Protein AF-A0A1W9XHJ1-F1 (afdb_monomer)

Structure (mmCIF, N/CA/C/O backbone):
data_AF-A0A1W9XHJ1-F1
#
_entry.id   AF-A0A1W9XHJ1-F1
#
loop_
_atom_site.group_PDB
_atom_site.id
_atom_site.type_symbol
_atom_site.label_atom_id
_atom_site.label_alt_id
_atom_site.label_comp_id
_atom_site.label_asym_id
_atom_site.label_entity_id
_atom_site.label_seq_id
_atom_site.pdbx_PDB_ins_code
_atom_site.Cartn_x
_atom_site.Cartn_y
_atom_site.Cartn_z
_atom_site.occupancy
_atom_site.B_iso_or_equiv
_atom_site.auth_seq_id
_atom_site.auth_comp_id
_atom_site.auth_asym_id
_atom_site.auth_atom_id
_atom_site.pdbx_PDB_model_num
ATOM 1 N N . MET A 1 1 ? 6.351 -4.579 16.735 1.00 45.78 1 MET A N 1
ATOM 2 C CA . MET A 1 1 ? 4.887 -4.657 16.515 1.00 45.78 1 MET A CA 1
ATOM 3 C C . MET A 1 1 ? 4.146 -5.475 17.582 1.00 45.78 1 MET A C 1
ATOM 5 O O . MET A 1 1 ? 2.971 -5.207 17.776 1.00 45.78 1 MET A O 1
ATOM 9 N N . ASP A 1 2 ? 4.798 -6.371 18.338 1.00 45.41 2 ASP A N 1
ATOM 10 C CA . ASP A 1 2 ? 4.136 -7.186 19.384 1.00 45.41 2 ASP A CA 1
ATOM 11 C C . ASP A 1 2 ? 3.870 -6.476 20.729 1.00 45.41 2 ASP A C 1
ATOM 13 O O . ASP A 1 2 ? 3.187 -7.015 21.599 1.00 45.41 2 ASP A O 1
ATOM 17 N N . GLU A 1 3 ? 4.388 -5.263 20.932 1.00 43.47 3 GLU A N 1
ATOM 18 C CA . GLU A 1 3 ? 4.360 -4.605 22.248 1.00 43.47 3 GLU A CA 1
ATOM 19 C C . GLU A 1 3 ? 3.155 -3.668 22.456 1.00 43.47 3 GLU A C 1
ATOM 21 O O . GLU A 1 3 ? 2.777 -3.382 23.588 1.00 43.47 3 GLU A O 1
ATOM 26 N N . TYR A 1 4 ? 2.469 -3.262 21.381 1.00 48.81 4 TYR A N 1
ATOM 27 C CA . TYR A 1 4 ? 1.393 -2.259 21.445 1.00 48.81 4 TYR A CA 1
ATOM 28 C C . TYR A 1 4 ? 0.020 -2.820 21.872 1.00 48.81 4 TYR A C 1
ATOM 30 O O . TYR A 1 4 ? -0.875 -2.068 22.241 1.00 48.81 4 TYR A O 1
ATOM 38 N N . SER A 1 5 ? -0.168 -4.147 21.855 1.00 47.47 5 SER A N 1
ATOM 39 C CA . SER A 1 5 ? -1.483 -4.789 22.075 1.00 47.47 5 SER A CA 1
ATOM 40 C C . SER A 1 5 ? -1.702 -5.383 23.473 1.00 47.47 5 SER A C 1
ATOM 42 O O . SER A 1 5 ? -2.765 -5.946 23.734 1.00 47.47 5 SER A O 1
ATOM 44 N N . LYS A 1 6 ? -0.734 -5.284 24.394 1.00 49.22 6 LYS A N 1
ATOM 45 C CA . LYS A 1 6 ? -0.764 -6.095 25.625 1.00 49.22 6 LYS A CA 1
ATOM 46 C C . LYS A 1 6 ? -1.745 -5.647 26.719 1.00 49.22 6 LYS A C 1
ATOM 48 O O . LYS A 1 6 ? -2.058 -6.481 27.558 1.00 49.22 6 LYS A O 1
ATOM 53 N N . ASN A 1 7 ? -2.282 -4.418 26.719 1.00 48.69 7 ASN A N 1
ATOM 54 C CA . ASN A 1 7 ? -2.918 -3.869 27.937 1.00 48.69 7 ASN A CA 1
ATOM 55 C C . ASN A 1 7 ? -4.345 -3.284 27.835 1.00 48.69 7 ASN A C 1
ATOM 57 O O . ASN A 1 7 ? -4.780 -2.643 28.788 1.00 48.69 7 ASN A O 1
ATOM 61 N N . LYS A 1 8 ? -5.121 -3.502 26.759 1.00 55.06 8 LYS A N 1
ATOM 62 C CA . LYS A 1 8 ? -6.528 -3.014 26.711 1.00 55.06 8 LYS A CA 1
ATOM 63 C C . LYS A 1 8 ? -7.591 -3.990 26.209 1.00 55.06 8 LYS A C 1
ATOM 65 O O . LYS A 1 8 ? -8.776 -3.680 26.282 1.00 55.06 8 LYS A O 1
ATOM 70 N N . SER A 1 9 ? -7.202 -5.174 25.752 1.00 56.22 9 SER A N 1
ATOM 71 C CA . SER A 1 9 ? -8.120 -6.088 25.068 1.00 56.22 9 SER A CA 1
ATOM 72 C C . SER A 1 9 ? -8.037 -7.473 25.685 1.00 56.22 9 SER A C 1
ATOM 74 O O . SER A 1 9 ? -6.942 -7.936 26.013 1.00 56.22 9 SER A O 1
ATOM 76 N N . SER A 1 10 ? -9.174 -8.162 25.812 1.00 69.69 10 SER A N 1
ATOM 77 C CA . SER A 1 10 ? -9.181 -9.537 26.313 1.00 69.69 10 SER A CA 1
ATOM 78 C C . SER A 1 10 ? -8.264 -10.427 25.450 1.00 69.69 10 SER A C 1
ATOM 80 O O . SER A 1 10 ? -8.163 -10.219 24.234 1.00 69.69 10 SER A O 1
ATOM 82 N N . PRO A 1 11 ? -7.602 -11.448 26.025 1.00 71.06 11 PRO A N 1
ATOM 83 C CA . PRO A 1 11 ? -6.734 -12.356 25.269 1.00 71.06 11 PRO A CA 1
ATOM 84 C C . PRO A 1 11 ? -7.424 -13.017 24.063 1.00 71.06 11 PRO A C 1
ATOM 86 O O . PRO A 1 11 ? -6.772 -13.373 23.084 1.00 71.06 11 PRO A O 1
ATOM 89 N N . ALA A 1 12 ? -8.752 -13.173 24.110 1.00 64.25 12 ALA A N 1
ATOM 90 C CA . ALA A 1 12 ? -9.552 -13.656 22.988 1.00 64.25 12 ALA A CA 1
ATOM 91 C C . ALA A 1 12 ? -9.563 -12.666 21.810 1.00 64.25 12 ALA A C 1
ATOM 93 O O . ALA A 1 12 ? -9.349 -13.083 20.674 1.00 64.25 12 ALA A O 1
ATOM 94 N N . ILE A 1 13 ? -9.720 -11.366 22.080 1.00 68.62 13 ILE A N 1
ATOM 95 C CA . ILE A 1 13 ? -9.676 -10.307 21.060 1.00 68.62 13 ILE A CA 1
ATOM 96 C C . ILE A 1 13 ? -8.274 -10.216 20.446 1.00 68.62 13 ILE A C 1
ATOM 98 O O . ILE A 1 13 ? -8.146 -10.157 19.228 1.00 68.62 13 ILE A O 1
ATOM 102 N N . GLN A 1 14 ? -7.213 -10.295 21.256 1.00 72.50 14 GLN A N 1
ATOM 103 C CA . GLN A 1 14 ? -5.833 -10.275 20.747 1.00 72.50 14 GLN A CA 1
ATOM 104 C C . GLN A 1 14 ? -5.527 -11.476 19.840 1.00 72.50 14 GLN A C 1
ATOM 106 O O . GLN A 1 14 ? -4.914 -11.316 18.780 1.00 72.50 14 GLN A O 1
ATOM 111 N N . ARG A 1 15 ? -5.988 -12.678 20.222 1.00 72.31 15 ARG A N 1
ATOM 112 C CA . ARG A 1 15 ? -5.873 -13.889 19.393 1.00 72.31 15 ARG A CA 1
ATOM 113 C C . ARG A 1 15 ? -6.674 -13.764 18.103 1.00 72.31 15 ARG A C 1
ATOM 115 O O . ARG A 1 15 ? -6.155 -14.113 17.045 1.00 72.31 15 ARG A O 1
ATOM 122 N N . TYR A 1 16 ? -7.896 -13.241 18.181 1.00 71.56 16 TYR A N 1
ATOM 123 C CA . TYR A 1 16 ? -8.740 -13.010 17.014 1.00 71.56 16 TYR A CA 1
ATOM 124 C C . TYR A 1 16 ? -8.064 -12.047 16.033 1.00 71.56 16 TYR A C 1
ATOM 126 O O . TYR A 1 16 ? -7.825 -12.433 14.889 1.00 71.56 16 TYR A O 1
ATOM 134 N N . VAL A 1 17 ? -7.636 -10.872 16.506 1.00 76.00 17 VAL A N 1
ATOM 135 C CA . VAL A 1 17 ? -6.919 -9.863 15.712 1.00 76.00 17 VAL A CA 1
ATOM 136 C C . VAL A 1 17 ? -5.648 -10.444 15.095 1.00 76.00 17 VAL A C 1
ATOM 138 O O . VAL A 1 17 ? -5.481 -10.371 13.884 1.00 76.00 17 VAL A O 1
ATOM 141 N N . SER A 1 18 ? -4.801 -11.111 15.885 1.00 76.00 18 SER A N 1
ATOM 142 C CA . SER A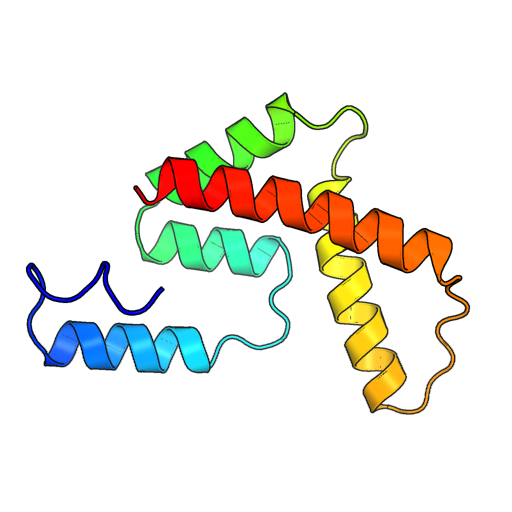 1 18 ? -3.573 -11.755 15.388 1.00 76.00 18 SER A CA 1
ATOM 143 C C . SER A 1 18 ? -3.843 -12.830 14.332 1.00 76.00 18 SER A C 1
ATOM 145 O O . SER A 1 18 ? -3.087 -12.982 13.373 1.00 76.00 18 SER A O 1
ATOM 147 N N . SER A 1 19 ? -4.909 -13.615 14.505 1.00 76.31 19 SER A N 1
ATOM 148 C CA . SER A 1 19 ? -5.289 -14.655 13.545 1.00 76.31 19 SER A CA 1
ATOM 149 C C . SER A 1 19 ? -5.854 -14.065 12.253 1.00 76.31 19 SER A C 1
ATOM 151 O O . SER A 1 19 ? -5.613 -14.605 11.173 1.00 76.31 19 SER A O 1
ATOM 153 N N . HIS A 1 20 ? -6.579 -12.952 12.367 1.00 78.38 20 HIS A N 1
ATOM 154 C CA . HIS A 1 20 ? -7.184 -12.249 11.250 1.00 78.38 20 HIS A CA 1
ATOM 155 C C . HIS A 1 20 ? -6.106 -11.551 10.417 1.00 78.38 20 HIS A C 1
ATOM 157 O O . HIS A 1 20 ? -6.056 -11.731 9.201 1.00 78.38 20 HIS A O 1
ATOM 163 N N . THR A 1 21 ? -5.168 -10.860 11.071 1.00 77.94 21 THR A N 1
ATOM 164 C CA . THR A 1 21 ? -4.072 -10.165 10.387 1.00 77.94 21 THR A CA 1
ATOM 165 C C . THR A 1 21 ? -3.108 -11.126 9.695 1.00 77.94 21 THR A C 1
ATOM 167 O O . THR A 1 21 ? -2.693 -10.883 8.564 1.00 77.94 21 THR A O 1
ATOM 170 N N . ARG A 1 22 ? -2.808 -12.280 10.303 1.00 76.56 22 ARG A N 1
ATOM 171 C CA . ARG A 1 22 ? -1.921 -13.299 9.709 1.00 76.56 22 ARG A CA 1
ATOM 172 C C . ARG A 1 22 ? -2.457 -13.901 8.408 1.00 76.56 22 ARG A C 1
ATOM 174 O O . ARG A 1 22 ? -1.676 -14.351 7.575 1.00 76.56 22 ARG A O 1
ATOM 181 N N . LYS A 1 23 ? -3.779 -13.927 8.225 1.00 77.88 23 LYS A N 1
ATOM 182 C CA . LYS A 1 23 ? -4.423 -14.450 7.007 1.00 77.88 23 LYS A CA 1
ATOM 183 C C . LYS A 1 23 ? -4.440 -13.437 5.860 1.00 77.88 23 LYS A C 1
ATOM 185 O O . LYS A 1 23 ? -4.867 -13.777 4.755 1.00 77.88 23 LYS A O 1
ATOM 190 N N . ILE A 1 24 ? -3.976 -12.207 6.085 1.00 81.94 24 ILE A N 1
ATOM 191 C CA . ILE A 1 24 ? -3.899 -11.190 5.040 1.00 81.94 24 ILE A CA 1
ATOM 192 C C . ILE A 1 24 ? -2.799 -11.574 4.046 1.00 81.94 24 ILE A C 1
ATOM 194 O O . ILE A 1 24 ? -1.611 -11.367 4.266 1.00 81.94 24 ILE A O 1
ATOM 198 N N . THR A 1 25 ? -3.213 -12.108 2.904 1.00 83.75 25 THR A N 1
ATOM 199 C CA . THR A 1 25 ? -2.363 -12.313 1.726 1.00 83.75 25 THR A CA 1
ATOM 200 C C . THR A 1 25 ? -2.682 -11.272 0.657 1.00 83.75 25 THR A C 1
ATOM 202 O O . THR A 1 25 ? -3.780 -10.707 0.650 1.00 83.75 25 THR A O 1
ATOM 205 N N . ASN A 1 26 ? -1.744 -11.026 -0.265 1.00 87.00 26 ASN A N 1
ATOM 206 C CA . ASN A 1 26 ? -1.931 -10.105 -1.394 1.00 87.00 26 ASN A CA 1
ATOM 207 C C . ASN A 1 26 ? -2.446 -8.727 -0.940 1.00 87.00 26 ASN A C 1
ATOM 209 O O . ASN A 1 26 ? -3.495 -8.263 -1.390 1.00 87.00 26 ASN A O 1
ATOM 213 N N . CYS A 1 27 ? -1.738 -8.119 0.017 1.00 90.88 27 CYS A N 1
ATOM 214 C CA . CYS A 1 27 ? -2.121 -6.869 0.673 1.00 90.88 27 CYS A CA 1
ATOM 215 C C . CYS A 1 27 ? -1.933 -5.662 -0.259 1.00 90.88 27 CYS A C 1
ATOM 217 O O . CYS A 1 27 ? -0.998 -4.883 -0.120 1.00 90.88 27 CYS A O 1
ATOM 219 N N . LYS A 1 28 ? -2.810 -5.564 -1.259 1.00 95.31 28 LYS A N 1
ATOM 220 C CA . LYS A 1 28 ? -2.949 -4.409 -2.150 1.00 95.31 28 LYS A CA 1
ATOM 221 C C . LYS A 1 28 ? -3.499 -3.201 -1.394 1.00 95.31 28 LYS A C 1
ATOM 223 O O . LYS A 1 28 ? -4.128 -3.377 -0.347 1.00 95.31 28 LYS A O 1
ATOM 228 N N . GLN A 1 29 ? -3.369 -2.006 -1.965 1.00 94.38 29 GLN A N 1
ATOM 229 C CA . GLN A 1 29 ? -3.815 -0.759 -1.322 1.00 94.38 29 GLN A CA 1
ATOM 230 C C . GLN A 1 29 ? -5.271 -0.816 -0.840 1.00 94.38 29 GLN A C 1
ATOM 232 O O . GLN A 1 29 ? -5.571 -0.488 0.305 1.00 94.38 29 GLN A O 1
ATOM 237 N N . ASN A 1 30 ? -6.184 -1.309 -1.682 1.00 94.00 30 ASN A N 1
ATOM 238 C CA . ASN A 1 30 ? -7.595 -1.432 -1.306 1.00 94.00 30 ASN A CA 1
ATOM 239 C C . ASN A 1 30 ? -7.794 -2.362 -0.104 1.00 94.00 30 ASN A C 1
ATOM 241 O O . ASN A 1 30 ? -8.674 -2.129 0.716 1.00 94.00 30 ASN A O 1
ATOM 245 N N . LYS A 1 31 ? -6.968 -3.407 0.022 1.00 93.81 31 LYS A N 1
ATOM 246 C CA . LYS A 1 31 ? -7.034 -4.326 1.159 1.00 93.81 31 LYS A CA 1
ATOM 247 C C . LYS A 1 31 ? -6.567 -3.639 2.437 1.00 93.81 31 LYS A C 1
ATOM 249 O O . LYS A 1 31 ? -7.217 -3.813 3.457 1.00 93.81 31 LYS A O 1
ATOM 254 N N . ILE A 1 32 ? -5.509 -2.827 2.365 1.00 93.56 32 ILE A N 1
ATOM 255 C CA . ILE A 1 32 ? -5.039 -1.999 3.487 1.00 93.56 32 ILE A CA 1
ATOM 256 C C . ILE A 1 32 ? -6.164 -1.078 3.969 1.00 93.56 32 ILE A C 1
ATOM 258 O O . ILE A 1 32 ? -6.469 -1.081 5.157 1.00 93.56 32 ILE A O 1
ATOM 262 N N . LEU A 1 33 ? -6.831 -0.361 3.058 1.00 94.69 33 LEU A N 1
ATOM 263 C CA . LEU A 1 33 ? -7.959 0.515 3.398 1.00 94.69 33 LEU A CA 1
ATOM 264 C C . LEU A 1 33 ? -9.114 -0.244 4.063 1.00 94.69 33 LEU A C 1
ATOM 266 O O . LEU A 1 33 ? -9.636 0.209 5.076 1.00 94.69 33 LEU A O 1
ATOM 270 N N . LEU A 1 34 ? -9.486 -1.415 3.534 1.00 92.31 34 LEU A N 1
ATOM 271 C CA . LEU A 1 34 ? -10.528 -2.254 4.136 1.00 92.31 34 LEU A CA 1
ATOM 272 C C . LEU A 1 34 ? -10.149 -2.707 5.547 1.00 92.31 34 LEU A C 1
ATOM 274 O O . LEU A 1 34 ? -10.950 -2.558 6.460 1.00 92.31 34 LEU A O 1
ATOM 278 N N . ILE A 1 35 ? -8.913 -3.173 5.742 1.00 90.25 35 ILE A N 1
ATOM 279 C CA . ILE A 1 35 ? -8.422 -3.578 7.064 1.00 90.25 35 ILE A CA 1
ATOM 280 C C . ILE A 1 35 ? -8.477 -2.397 8.030 1.00 90.25 35 ILE A C 1
ATOM 282 O O . ILE A 1 35 ? -8.998 -2.536 9.129 1.00 90.25 35 ILE A O 1
ATOM 286 N N . LEU A 1 36 ? -7.966 -1.228 7.632 1.00 91.88 36 LEU A N 1
ATOM 287 C CA . LEU A 1 36 ? -8.022 -0.034 8.473 1.00 91.88 36 LEU A CA 1
ATOM 288 C C . LEU A 1 36 ? -9.460 0.312 8.840 1.00 91.88 36 LEU A C 1
ATOM 290 O O . LEU A 1 36 ? -9.733 0.545 10.011 1.00 91.88 36 LEU A O 1
ATOM 294 N N . LYS A 1 37 ? -10.369 0.284 7.862 1.00 91.94 37 LYS A N 1
ATOM 295 C CA . LYS A 1 37 ? -11.791 0.563 8.060 1.00 91.94 37 LYS A CA 1
ATOM 296 C C . LYS A 1 37 ? -12.451 -0.426 9.024 1.00 91.94 37 LYS A C 1
ATOM 298 O O . LYS A 1 37 ? -13.279 0.004 9.822 1.00 91.94 37 LYS A O 1
ATOM 303 N N . ASP A 1 38 ? -12.066 -1.702 8.980 1.00 88.69 38 ASP A N 1
ATOM 304 C CA . ASP A 1 38 ? -12.560 -2.737 9.897 1.00 88.69 38 ASP A CA 1
ATOM 305 C C . ASP A 1 38 ? -12.130 -2.478 11.354 1.00 88.69 38 ASP A C 1
ATOM 307 O O . ASP A 1 38 ? -12.850 -2.852 12.280 1.00 88.69 38 ASP A O 1
ATOM 311 N N . PHE A 1 39 ? -10.982 -1.824 11.577 1.00 86.75 39 PHE A N 1
ATOM 312 C CA . PHE A 1 39 ? -10.551 -1.387 12.914 1.00 86.75 39 PHE A CA 1
ATOM 313 C C . PHE A 1 39 ? -11.156 -0.037 13.321 1.00 86.75 39 PHE A C 1
ATOM 315 O O . PHE A 1 39 ? -11.607 0.121 14.454 1.00 86.75 39 PHE A O 1
ATOM 322 N N . SER A 1 40 ? -11.124 0.944 12.420 1.00 91.38 40 SER A N 1
ATOM 323 C CA . SER A 1 40 ? -11.641 2.300 12.603 1.00 91.38 40 SER A CA 1
ATOM 324 C C . SER A 1 40 ? -11.829 2.953 11.225 1.00 91.38 40 SER A C 1
ATOM 326 O O . SER A 1 40 ? -10.848 3.168 10.501 1.00 91.38 40 SER A O 1
ATOM 328 N N . PRO A 1 41 ? -13.064 3.324 10.842 1.00 93.50 41 PRO A N 1
ATOM 329 C CA . PRO A 1 41 ? -13.309 4.100 9.628 1.00 93.50 41 PRO A CA 1
ATOM 330 C C . PRO A 1 41 ? -12.448 5.369 9.557 1.00 93.50 41 PRO A C 1
ATOM 332 O O . PRO A 1 41 ? -11.897 5.688 8.502 1.00 93.50 41 PRO A O 1
ATOM 335 N N . GLU A 1 42 ? -12.229 6.023 10.700 1.00 95.19 42 GLU A N 1
ATOM 336 C CA . GLU A 1 42 ? -11.408 7.228 10.817 1.00 95.19 42 GLU A CA 1
ATOM 337 C C . GLU A 1 42 ? -9.933 6.966 10.480 1.00 95.19 42 GLU A C 1
ATOM 339 O O . GLU A 1 42 ? -9.270 7.834 9.910 1.00 95.19 42 GLU A O 1
ATOM 344 N N . TRP A 1 43 ? -9.391 5.788 10.814 1.00 95.69 43 TRP A N 1
ATOM 345 C CA . TRP A 1 43 ? -8.025 5.414 10.429 1.00 95.69 43 TRP A CA 1
ATOM 346 C C . TRP A 1 43 ? -7.887 5.268 8.918 1.00 95.69 43 TRP A C 1
ATOM 348 O O . TRP A 1 43 ? -6.917 5.769 8.346 1.00 95.69 43 TRP A O 1
ATOM 358 N N . SER A 1 44 ? -8.864 4.631 8.265 1.00 95.62 44 SER A N 1
ATOM 359 C CA . SER A 1 44 ? -8.878 4.502 6.805 1.00 95.62 44 SER A CA 1
ATOM 360 C C . SER A 1 44 ? -8.935 5.870 6.124 1.00 95.62 44 SER A C 1
ATOM 362 O O . SER A 1 44 ? -8.178 6.118 5.187 1.00 95.62 44 SER A O 1
ATOM 364 N N . GLU A 1 45 ? -9.808 6.763 6.593 1.00 96.56 45 GLU A N 1
ATOM 365 C CA . GLU A 1 45 ? -9.959 8.111 6.033 1.00 96.56 45 GLU A CA 1
ATOM 366 C C . GLU A 1 45 ? -8.705 8.968 6.237 1.00 96.56 45 GLU A C 1
ATOM 368 O O . GLU A 1 45 ? -8.241 9.627 5.303 1.00 96.56 45 GLU A O 1
ATOM 373 N N . LYS A 1 46 ? -8.114 8.936 7.439 1.00 96.44 46 LYS A N 1
ATOM 374 C CA . LYS A 1 46 ? -6.860 9.649 7.724 1.00 96.44 46 LYS A CA 1
ATOM 375 C C . LYS A 1 46 ? -5.719 9.145 6.851 1.00 96.44 46 LYS A C 1
ATOM 377 O O . LYS A 1 46 ? -4.956 9.958 6.339 1.00 96.44 46 LYS A O 1
ATOM 382 N N . TYR A 1 47 ? -5.612 7.832 6.670 1.00 96.69 47 TYR A N 1
ATOM 383 C CA . TYR A 1 47 ? -4.559 7.244 5.851 1.00 96.69 47 TYR A CA 1
ATOM 384 C C . TYR A 1 47 ? -4.692 7.676 4.389 1.00 96.69 47 TYR A C 1
ATOM 386 O O . TYR A 1 47 ? -3.723 8.184 3.826 1.00 96.69 47 TYR A O 1
ATOM 394 N N . ASP A 1 48 ? -5.890 7.568 3.805 1.00 95.94 48 ASP A N 1
ATOM 395 C CA . ASP A 1 48 ? -6.141 8.007 2.426 1.00 95.94 48 ASP A CA 1
ATOM 396 C C . ASP A 1 48 ? -5.845 9.506 2.245 1.00 95.94 48 ASP A C 1
ATOM 398 O O . ASP A 1 48 ? -5.199 9.915 1.278 1.00 95.94 48 ASP A O 1
ATOM 402 N N . LYS A 1 49 ? -6.234 10.336 3.220 1.00 96.44 49 LYS A N 1
ATOM 403 C CA . LYS A 1 49 ? -5.964 11.779 3.200 1.00 96.44 49 LYS A CA 1
ATOM 404 C C . LYS A 1 49 ? -4.471 12.110 3.281 1.00 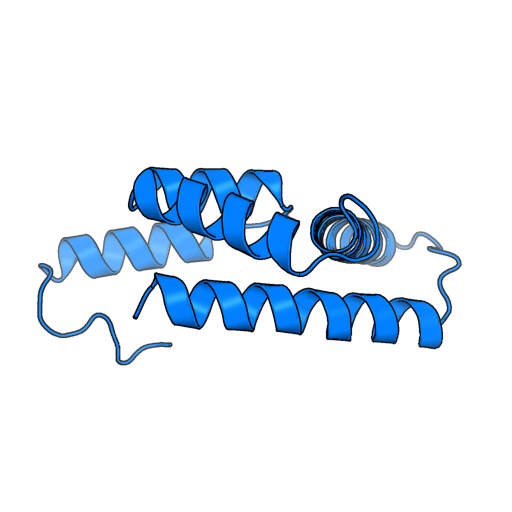96.44 49 LYS A C 1
ATOM 406 O O . LYS A 1 49 ? -4.000 12.952 2.518 1.00 96.44 49 LYS A O 1
ATOM 411 N N . GLU A 1 50 ? -3.730 11.488 4.197 1.00 96.31 50 GLU A N 1
ATOM 412 C CA . GLU A 1 50 ? -2.295 11.756 4.361 1.00 96.31 50 GLU A CA 1
ATOM 413 C C . GLU A 1 50 ? -1.478 11.232 3.175 1.00 96.31 50 GLU A C 1
ATOM 415 O O . GLU A 1 50 ? -0.559 11.918 2.734 1.00 96.31 50 GLU A O 1
ATOM 420 N N . VAL A 1 51 ? -1.852 10.086 2.593 1.00 95.62 51 VAL A N 1
ATOM 421 C CA . VAL A 1 51 ? -1.259 9.589 1.338 1.00 95.62 51 VAL A CA 1
ATOM 422 C C . VAL A 1 51 ? -1.411 10.630 0.231 1.00 95.62 51 VAL A C 1
ATOM 424 O O . VAL A 1 51 ? -0.411 11.088 -0.321 1.00 95.62 51 VAL A O 1
ATOM 427 N N . ARG A 1 52 ? -2.641 11.094 -0.026 1.00 94.19 52 ARG A N 1
ATOM 428 C CA . ARG A 1 52 ? -2.919 12.102 -1.067 1.00 94.19 52 ARG A CA 1
ATOM 429 C C . ARG A 1 52 ? -2.186 13.425 -0.846 1.00 94.19 52 ARG A C 1
ATOM 431 O O . ARG A 1 52 ? -1.938 14.151 -1.800 1.00 94.19 52 ARG A O 1
ATOM 438 N N . LYS A 1 53 ? -1.866 13.762 0.404 1.00 95.19 53 LYS A N 1
ATOM 439 C CA . LYS A 1 53 ? -1.165 14.998 0.764 1.00 95.19 53 LYS A CA 1
ATOM 440 C C . LYS A 1 53 ? 0.333 14.946 0.453 1.00 95.19 53 LYS A C 1
ATOM 442 O O . LYS A 1 53 ? 0.912 15.989 0.161 1.00 95.19 53 LYS A O 1
ATOM 447 N N . ILE A 1 54 ? 0.965 13.774 0.562 1.00 92.44 54 ILE A N 1
ATOM 448 C CA . ILE A 1 54 ? 2.417 13.625 0.352 1.00 92.44 54 ILE A CA 1
ATOM 449 C C . ILE A 1 54 ? 2.787 13.189 -1.067 1.00 92.44 54 ILE A C 1
ATOM 451 O O . ILE A 1 54 ? 3.951 13.287 -1.461 1.00 92.44 54 ILE A O 1
ATOM 455 N N . GLU A 1 55 ? 1.826 12.662 -1.819 1.00 92.25 55 GLU A N 1
ATOM 456 C CA . GLU A 1 55 ? 2.046 12.212 -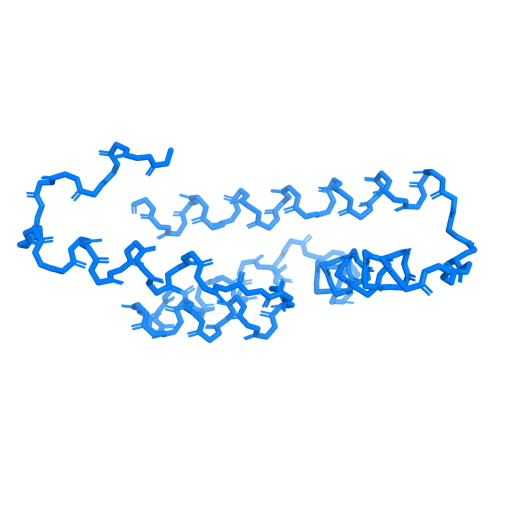3.185 1.00 92.25 55 GLU A CA 1
ATOM 457 C C . GLU A 1 55 ? 2.262 13.398 -4.131 1.00 92.25 55 GLU A C 1
ATOM 459 O O . GLU A 1 55 ? 1.399 14.253 -4.304 1.00 92.25 55 GLU A O 1
ATOM 464 N N . LEU A 1 56 ? 3.424 13.419 -4.789 1.00 90.94 56 LEU A N 1
ATOM 465 C CA . LEU A 1 56 ? 3.693 14.333 -5.906 1.00 90.94 56 LEU A CA 1
ATOM 466 C C . LEU A 1 56 ? 3.100 13.811 -7.221 1.00 90.94 56 LEU A C 1
ATOM 468 O O . LEU A 1 56 ? 2.809 14.585 -8.128 1.00 90.94 56 LEU A O 1
ATOM 472 N N . VAL A 1 57 ? 2.948 12.488 -7.322 1.00 91.81 57 VAL A N 1
ATOM 473 C CA . VAL A 1 57 ? 2.359 11.787 -8.463 1.00 91.81 57 VAL A CA 1
ATOM 474 C C . VAL A 1 57 ? 1.111 11.058 -7.966 1.00 91.81 57 VAL A C 1
ATOM 476 O O . VAL A 1 57 ? 1.230 10.287 -7.01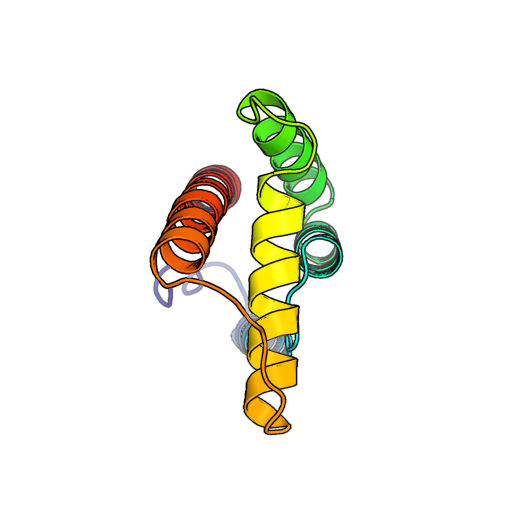0 1.00 91.81 57 VAL A O 1
ATOM 479 N N . PRO A 1 58 ? -0.063 11.262 -8.590 1.00 93.06 58 PRO A N 1
ATOM 480 C CA . PR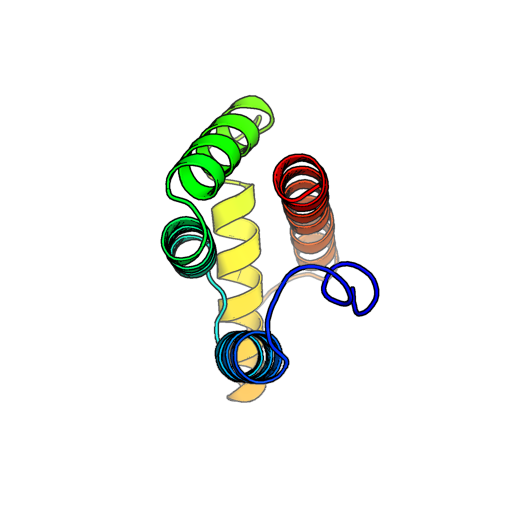O A 1 58 ? -1.294 10.613 -8.156 1.00 93.06 58 PRO A CA 1
ATOM 481 C C . PRO A 1 58 ? -1.155 9.089 -8.089 1.00 93.06 58 PRO A C 1
ATOM 483 O O . PRO A 1 58 ? -0.723 8.473 -9.061 1.00 93.06 58 PRO A O 1
ATOM 486 N N . ASN A 1 59 ? -1.579 8.490 -6.973 1.00 93.81 59 ASN A N 1
ATOM 487 C CA . ASN A 1 59 ? -1.612 7.041 -6.742 1.00 93.81 59 ASN A CA 1
ATOM 488 C C . ASN A 1 59 ? -0.239 6.348 -6.691 1.00 93.81 59 ASN A C 1
ATOM 490 O O . ASN A 1 59 ? -0.180 5.119 -6.735 1.00 93.81 59 ASN A O 1
ATOM 494 N N . GLN A 1 60 ? 0.867 7.082 -6.565 1.00 96.06 60 GLN A N 1
ATOM 495 C CA . GLN A 1 60 ? 2.213 6.501 -6.553 1.00 96.06 60 GLN A CA 1
ATOM 496 C C . GLN A 1 60 ? 2.399 5.408 -5.485 1.00 96.06 60 GLN A C 1
ATOM 498 O O . GLN A 1 60 ? 3.004 4.364 -5.754 1.00 96.06 60 GLN A O 1
ATOM 503 N N . ILE A 1 61 ? 1.890 5.632 -4.272 1.00 96.25 61 ILE A N 1
ATOM 504 C CA . ILE A 1 61 ? 1.951 4.679 -3.161 1.00 96.25 61 ILE A CA 1
ATOM 505 C C . ILE A 1 61 ? 1.122 3.447 -3.484 1.00 96.25 61 ILE A C 1
ATOM 507 O O . ILE A 1 61 ? 1.617 2.322 -3.362 1.00 96.25 61 ILE A O 1
ATOM 511 N N . LYS A 1 62 ? -0.110 3.659 -3.950 1.00 96.75 62 LYS A N 1
ATOM 512 C CA . LYS A 1 62 ? -0.997 2.578 -4.371 1.00 96.75 62 LYS A CA 1
ATOM 513 C C . LYS A 1 62 ? -0.318 1.706 -5.428 1.00 96.75 62 LYS A C 1
ATOM 515 O O . LYS A 1 62 ? -0.274 0.485 -5.280 1.00 96.75 62 LYS A O 1
ATOM 520 N N . ASP A 1 63 ? 0.194 2.324 -6.482 1.00 96.88 63 ASP A N 1
ATOM 521 C CA . ASP A 1 63 ? 0.741 1.614 -7.632 1.00 96.88 63 ASP A CA 1
ATOM 522 C C . ASP A 1 63 ? 2.032 0.884 -7.266 1.00 96.88 63 ASP A C 1
ATOM 524 O O . ASP A 1 63 ? 2.250 -0.237 -7.723 1.00 96.88 63 ASP A O 1
ATOM 528 N N . SER A 1 64 ? 2.840 1.447 -6.364 1.00 96.88 64 SER A N 1
ATOM 529 C CA . SER A 1 64 ? 4.030 0.776 -5.827 1.00 96.88 64 SER A CA 1
ATOM 530 C C . SER A 1 64 ? 3.669 -0.476 -5.022 1.00 96.88 64 SER A C 1
ATOM 532 O O . SER A 1 64 ? 4.238 -1.544 -5.260 1.00 96.88 64 SER A O 1
ATOM 534 N N . ILE A 1 65 ? 2.696 -0.381 -4.105 1.00 96.88 65 ILE A N 1
ATOM 535 C CA . ILE A 1 65 ? 2.213 -1.525 -3.310 1.00 96.88 65 ILE A CA 1
ATOM 536 C C . ILE A 1 65 ? 1.652 -2.609 -4.233 1.00 96.88 65 ILE A C 1
ATOM 538 O O . ILE A 1 65 ? 2.052 -3.775 -4.156 1.00 96.88 65 ILE A O 1
ATOM 542 N N . ASP A 1 66 ? 0.748 -2.226 -5.132 1.00 97.00 66 ASP A N 1
ATOM 543 C CA . ASP A 1 66 ? 0.076 -3.162 -6.026 1.00 97.00 66 ASP A CA 1
ATOM 544 C C . ASP A 1 66 ? 1.069 -3.839 -6.984 1.00 97.00 66 ASP A C 1
ATOM 546 O O . ASP A 1 66 ? 0.944 -5.045 -7.229 1.00 97.00 66 ASP A O 1
ATOM 550 N N . SER A 1 67 ? 2.083 -3.105 -7.45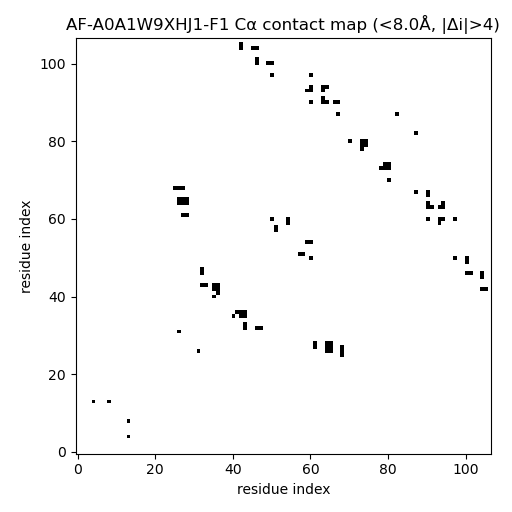8 1.00 96.50 67 SER A N 1
ATOM 551 C CA . SER A 1 67 ? 3.154 -3.634 -8.312 1.00 96.50 67 SER A CA 1
ATOM 552 C C . SER A 1 67 ? 4.026 -4.644 -7.577 1.00 96.50 67 SER A C 1
ATOM 554 O O . SER A 1 67 ? 4.290 -5.717 -8.114 1.00 96.50 67 SER A O 1
ATOM 556 N N . VAL A 1 68 ? 4.428 -4.375 -6.330 1.00 95.75 68 VAL A N 1
ATOM 557 C CA . VAL A 1 68 ? 5.214 -5.340 -5.538 1.00 95.75 68 VAL A CA 1
ATOM 558 C C . VAL A 1 68 ? 4.432 -6.635 -5.314 1.00 95.75 68 VAL A C 1
ATOM 560 O O . VAL A 1 68 ? 4.983 -7.728 -5.477 1.00 95.75 68 VAL A O 1
ATOM 563 N N . ILE A 1 69 ? 3.136 -6.537 -5.004 1.00 95.38 69 ILE A N 1
ATOM 564 C CA . ILE A 1 69 ? 2.274 -7.716 -4.845 1.00 95.38 69 ILE A CA 1
ATOM 565 C C . ILE A 1 69 ? 2.136 -8.487 -6.165 1.00 95.38 69 ILE A C 1
ATOM 567 O O . ILE A 1 69 ? 2.260 -9.715 -6.166 1.00 95.38 69 ILE A O 1
ATOM 571 N N . ALA A 1 70 ? 1.908 -7.791 -7.282 1.00 94.69 70 ALA A N 1
ATOM 572 C CA . ALA A 1 70 ? 1.797 -8.410 -8.602 1.00 94.69 70 ALA A CA 1
ATOM 573 C C . ALA A 1 70 ? 3.105 -9.097 -9.026 1.00 94.69 70 ALA A C 1
ATOM 575 O O . ALA A 1 70 ? 3.084 -10.245 -9.469 1.00 94.69 70 ALA A O 1
ATOM 576 N N . ASN A 1 71 ? 4.246 -8.443 -8.808 1.00 94.62 71 ASN A N 1
ATOM 577 C CA . ASN A 1 71 ? 5.560 -8.987 -9.135 1.00 94.62 71 ASN A CA 1
ATOM 578 C C . ASN A 1 71 ? 5.873 -10.225 -8.298 1.00 94.62 71 ASN A C 1
ATOM 580 O O . ASN A 1 71 ? 6.248 -11.253 -8.856 1.00 94.62 71 ASN A O 1
ATOM 584 N N . ARG A 1 72 ? 5.633 -10.186 -6.979 1.00 93.19 72 ARG A N 1
ATOM 585 C CA . ARG A 1 72 ? 5.777 -11.370 -6.114 1.00 93.19 72 ARG A CA 1
ATOM 586 C C . ARG A 1 72 ? 4.922 -12.532 -6.620 1.00 93.19 72 ARG A C 1
ATOM 588 O O . ARG A 1 72 ? 5.386 -13.670 -6.634 1.00 93.19 72 ARG A O 1
ATOM 595 N N . HIS A 1 73 ? 3.674 -12.255 -6.995 1.00 93.38 73 HIS A N 1
ATOM 596 C CA . HIS A 1 73 ? 2.761 -13.268 -7.516 1.00 93.38 73 HIS A CA 1
ATOM 597 C C . HIS A 1 73 ? 3.295 -13.890 -8.813 1.00 93.38 73 HIS A C 1
ATOM 599 O O . HIS A 1 73 ? 3.377 -15.110 -8.912 1.00 93.38 73 HIS A O 1
ATOM 605 N N . ASN A 1 74 ? 3.735 -13.069 -9.765 1.00 93.88 74 ASN A N 1
ATOM 606 C CA . ASN A 1 74 ? 4.311 -13.532 -11.027 1.00 93.88 74 ASN A CA 1
ATOM 607 C C . ASN A 1 74 ? 5.590 -14.360 -10.824 1.00 93.88 74 ASN A C 1
ATOM 609 O O . ASN A 1 74 ? 5.688 -15.455 -11.377 1.00 93.88 74 ASN A O 1
ATOM 613 N N . ILE A 1 75 ? 6.511 -13.899 -9.971 1.00 92.62 75 ILE A N 1
ATOM 614 C CA . ILE A 1 75 ? 7.756 -14.613 -9.640 1.00 92.62 75 ILE A CA 1
ATOM 615 C C . ILE A 1 75 ? 7.452 -15.982 -9.020 1.00 92.62 75 ILE A C 1
ATOM 617 O O . ILE A 1 75 ? 8.041 -16.984 -9.418 1.00 92.62 75 ILE A O 1
ATOM 621 N N . ALA A 1 76 ? 6.498 -16.057 -8.087 1.00 92.19 76 ALA A N 1
ATOM 622 C CA . ALA A 1 76 ? 6.094 -17.323 -7.469 1.00 92.19 76 ALA A CA 1
ATOM 623 C C . ALA A 1 76 ? 5.496 -18.324 -8.477 1.00 92.19 76 ALA A C 1
ATOM 625 O O . ALA A 1 76 ? 5.528 -19.528 -8.237 1.00 92.19 76 ALA A O 1
ATOM 626 N N . HIS A 1 77 ? 4.973 -17.833 -9.603 1.00 93.62 77 HIS A N 1
ATOM 627 C CA . HIS A 1 77 ? 4.486 -18.640 -10.720 1.00 93.62 77 HIS A CA 1
ATOM 628 C C . HIS A 1 77 ? 5.527 -18.831 -11.839 1.00 93.62 77 HIS A C 1
ATOM 630 O O . HIS A 1 77 ? 5.170 -19.314 -12.911 1.00 93.62 77 HIS A O 1
ATOM 636 N N . GLY A 1 78 ? 6.794 -18.461 -11.613 1.00 92.62 78 GLY A N 1
ATOM 637 C CA . GLY A 1 78 ? 7.887 -18.640 -12.574 1.00 92.62 78 GLY A CA 1
ATOM 638 C C . GLY A 1 78 ? 7.810 -17.724 -13.798 1.00 92.62 78 GLY A C 1
ATOM 639 O O . GLY A 1 78 ? 8.415 -18.026 -14.823 1.00 92.62 78 GLY A O 1
ATOM 640 N N . LYS A 1 79 ? 7.045 -16.630 -13.723 1.00 93.56 79 LYS A N 1
ATOM 641 C CA . LYS A 1 79 ? 6.916 -15.663 -14.817 1.00 93.56 79 LYS A CA 1
ATOM 642 C C . LYS A 1 79 ? 8.017 -14.614 -14.739 1.00 93.56 79 LYS A C 1
ATOM 644 O O . LYS A 1 79 ? 8.362 -14.157 -13.649 1.00 93.56 79 LYS A O 1
ATOM 649 N N . ASP A 1 80 ? 8.494 -14.183 -15.902 1.00 89.94 80 ASP A N 1
ATOM 650 C CA . ASP A 1 80 ? 9.321 -12.986 -15.998 1.00 89.94 80 ASP A CA 1
ATOM 651 C C . ASP A 1 80 ? 8.470 -11.736 -15.720 1.00 89.94 80 ASP A C 1
ATOM 653 O O . ASP A 1 80 ? 7.319 -11.628 -16.149 1.00 89.94 80 ASP A O 1
ATOM 657 N N . VAL A 1 81 ? 9.038 -10.810 -14.955 1.00 90.69 81 VAL A N 1
ATOM 658 C CA . VAL A 1 81 ? 8.412 -9.546 -14.548 1.00 90.69 81 VAL A CA 1
ATOM 659 C C . VAL A 1 81 ? 9.070 -8.335 -15.207 1.00 90.69 81 VAL A C 1
ATOM 661 O O . VAL A 1 81 ? 8.545 -7.232 -15.068 1.00 90.69 81 VAL A O 1
ATOM 664 N N . GLY A 1 82 ? 10.201 -8.510 -15.906 1.00 90.94 82 GLY A N 1
ATOM 665 C CA . GLY A 1 82 ? 10.863 -7.444 -16.669 1.00 90.94 82 GLY A CA 1
ATOM 666 C C . GLY A 1 82 ? 11.257 -6.204 -15.853 1.00 90.94 82 GLY A C 1
ATOM 667 O O . GLY A 1 82 ? 11.474 -5.137 -16.423 1.00 90.94 82 GLY A O 1
ATOM 668 N N . ILE A 1 83 ? 11.313 -6.309 -14.520 1.00 93.25 83 ILE A N 1
ATOM 669 C CA . ILE A 1 83 ? 11.550 -5.174 -13.626 1.00 93.25 83 ILE A CA 1
ATOM 670 C C . ILE A 1 83 ? 13.034 -5.029 -13.294 1.00 93.25 83 ILE A C 1
ATOM 672 O O . ILE A 1 83 ? 13.713 -5.992 -12.941 1.00 93.25 83 ILE A O 1
ATOM 676 N N . SER A 1 84 ? 13.533 -3.795 -13.357 1.00 95.38 84 SER A N 1
ATOM 677 C CA . SER A 1 84 ? 14.889 -3.487 -12.909 1.00 95.38 84 SER A CA 1
ATOM 678 C C . SER A 1 84 ? 14.982 -3.451 -11.380 1.00 95.38 84 SER A C 1
ATOM 680 O O . SER A 1 84 ? 14.021 -3.108 -10.684 1.00 95.38 84 SER A O 1
ATOM 682 N N . LEU A 1 85 ? 16.176 -3.709 -10.841 1.00 93.44 85 LEU A N 1
ATOM 683 C CA . LEU A 1 85 ? 16.431 -3.535 -9.410 1.00 93.44 85 LEU A CA 1
ATOM 684 C C . LEU A 1 85 ? 16.160 -2.090 -8.955 1.00 93.44 85 LEU A C 1
ATOM 686 O O . LEU A 1 85 ? 15.590 -1.886 -7.890 1.00 93.44 85 LEU A O 1
ATOM 690 N N . GLY A 1 86 ? 16.494 -1.091 -9.781 1.00 97.00 86 GLY A N 1
ATOM 691 C CA . GLY A 1 86 ? 16.236 0.320 -9.475 1.00 97.00 86 GLY A CA 1
ATOM 692 C C . GLY A 1 86 ? 14.745 0.632 -9.323 1.00 97.00 86 GLY A C 1
ATOM 693 O O . GLY A 1 86 ? 14.348 1.313 -8.380 1.00 97.00 86 GLY A O 1
ATOM 694 N N . THR A 1 87 ? 13.903 0.072 -10.196 1.00 96.19 87 THR A N 1
ATOM 695 C CA . THR A 1 87 ? 12.441 0.203 -10.100 1.00 96.19 87 THR A CA 1
ATOM 696 C C . THR A 1 87 ? 11.908 -0.461 -8.828 1.00 96.19 87 THR A C 1
ATOM 698 O O . THR A 1 87 ? 11.081 0.124 -8.132 1.00 96.19 87 THR A O 1
ATOM 701 N N . MET A 1 88 ? 12.414 -1.649 -8.478 1.00 95.50 88 MET A N 1
ATOM 702 C CA . MET A 1 88 ? 12.016 -2.339 -7.247 1.00 95.50 88 MET A CA 1
ATOM 703 C C . MET A 1 88 ? 12.410 -1.548 -5.989 1.00 95.50 88 MET A C 1
ATOM 705 O O . MET A 1 88 ? 11.608 -1.430 -5.062 1.00 95.50 88 MET A O 1
ATOM 709 N N . THR A 1 89 ? 13.604 -0.951 -5.972 1.00 96.81 89 THR A N 1
ATOM 710 C CA . THR A 1 89 ? 14.047 -0.059 -4.889 1.00 96.81 89 THR A CA 1
ATOM 711 C C . THR A 1 89 ? 13.145 1.169 -4.768 1.00 96.81 89 THR A C 1
ATOM 713 O O . THR A 1 89 ? 12.725 1.511 -3.665 1.00 96.81 89 THR A O 1
ATOM 716 N N . ALA A 1 90 ? 12.759 1.787 -5.888 1.00 96.56 90 ALA A N 1
ATOM 717 C CA . ALA A 1 90 ? 11.850 2.933 -5.877 1.00 96.56 90 ALA A CA 1
ATOM 718 C C . ALA A 1 90 ? 10.463 2.581 -5.303 1.00 96.56 90 ALA A C 1
ATOM 720 O O . ALA A 1 90 ? 9.901 3.352 -4.516 1.00 96.56 90 ALA A O 1
ATOM 721 N N . TYR A 1 91 ? 9.921 1.404 -5.640 1.00 96.62 91 TYR A N 1
ATOM 722 C CA . TYR A 1 91 ? 8.682 0.918 -5.026 1.00 96.62 91 TYR A CA 1
ATOM 723 C C . TYR A 1 91 ? 8.853 0.686 -3.527 1.00 96.62 91 TYR A C 1
ATOM 725 O O . TYR A 1 91 ? 8.005 1.110 -2.744 1.00 96.62 91 TYR A O 1
ATOM 733 N N . TYR A 1 92 ? 9.959 0.067 -3.114 1.00 95.88 92 TYR 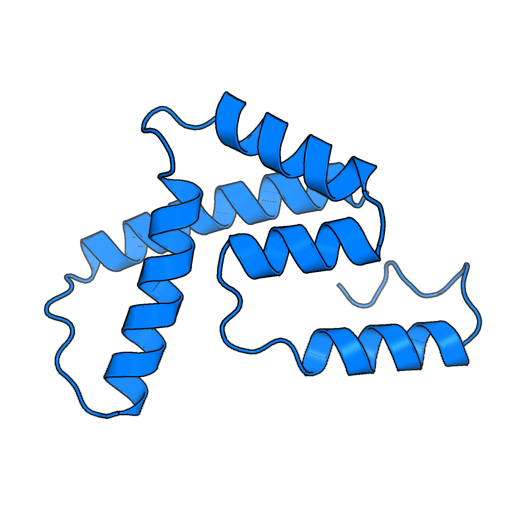A N 1
ATOM 734 C CA . TYR A 1 92 ? 10.258 -0.178 -1.706 1.00 95.88 92 TYR A CA 1
ATOM 735 C C . TYR A 1 92 ? 10.324 1.118 -0.886 1.00 95.88 92 TYR A C 1
ATOM 737 O O . TYR A 1 92 ? 9.676 1.220 0.157 1.00 95.88 92 TYR A O 1
ATOM 745 N N . ASP A 1 93 ? 11.031 2.136 -1.372 1.00 96.69 93 ASP A N 1
ATOM 746 C CA . ASP A 1 93 ? 11.125 3.425 -0.681 1.00 96.69 93 ASP A CA 1
ATOM 747 C C . ASP A 1 93 ? 9.787 4.173 -0.654 1.00 96.69 93 ASP A C 1
ATOM 749 O O . ASP A 1 93 ? 9.459 4.831 0.334 1.00 96.69 93 ASP A O 1
ATOM 753 N N . THR A 1 94 ? 8.965 4.021 -1.692 1.00 96.62 94 THR A N 1
ATOM 754 C CA . THR A 1 94 ? 7.595 4.550 -1.693 1.00 96.62 94 THR A CA 1
ATOM 755 C C . THR A 1 94 ? 6.722 3.846 -0.647 1.00 96.62 94 THR A C 1
ATOM 757 O O . THR A 1 94 ? 5.984 4.505 0.086 1.00 96.62 94 THR A O 1
ATOM 760 N N . ILE A 1 95 ? 6.837 2.522 -0.511 1.00 95.94 95 ILE A N 1
ATOM 761 C CA . ILE A 1 95 ? 6.093 1.737 0.486 1.00 95.94 95 ILE A CA 1
ATOM 762 C C . ILE A 1 95 ? 6.495 2.120 1.916 1.00 95.94 95 ILE A C 1
ATOM 764 O O . ILE A 1 95 ? 5.625 2.199 2.783 1.00 95.94 95 ILE A O 1
ATOM 768 N N . LYS A 1 96 ? 7.772 2.426 2.179 1.00 97.00 96 LYS A N 1
ATOM 769 C CA . LYS A 1 96 ? 8.199 2.917 3.504 1.00 97.00 96 LYS A CA 1
ATOM 770 C C . LYS A 1 96 ? 7.433 4.165 3.936 1.00 97.00 96 LYS A C 1
ATOM 772 O O . LYS A 1 96 ? 6.988 4.226 5.076 1.00 97.00 96 LYS A O 1
ATOM 777 N N . LYS A 1 97 ? 7.194 5.111 3.023 1.00 96.19 97 LYS A N 1
ATOM 778 C CA . LYS A 1 97 ? 6.395 6.315 3.319 1.00 96.19 97 LYS A CA 1
ATOM 779 C C . LYS A 1 97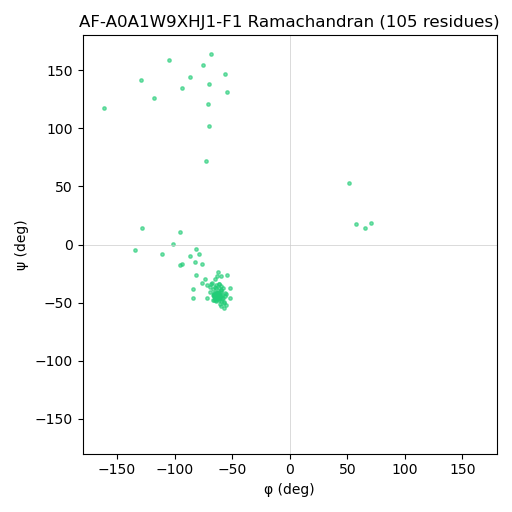 ? 4.975 5.956 3.759 1.00 96.19 97 LYS A C 1
ATOM 781 O O . LYS A 1 97 ? 4.441 6.560 4.683 1.00 96.19 97 LYS A O 1
ATOM 786 N N . ALA A 1 98 ? 4.369 4.948 3.128 1.00 95.50 98 ALA A N 1
ATOM 787 C CA . ALA A 1 98 ? 3.057 4.453 3.534 1.00 95.50 98 ALA A CA 1
ATOM 788 C C . ALA A 1 98 ? 3.082 3.869 4.956 1.00 95.50 98 ALA A C 1
ATOM 790 O O . ALA A 1 98 ? 2.173 4.139 5.739 1.00 95.50 98 ALA A O 1
ATOM 791 N N . ILE A 1 99 ? 4.132 3.116 5.305 1.00 94.88 99 ILE A N 1
AT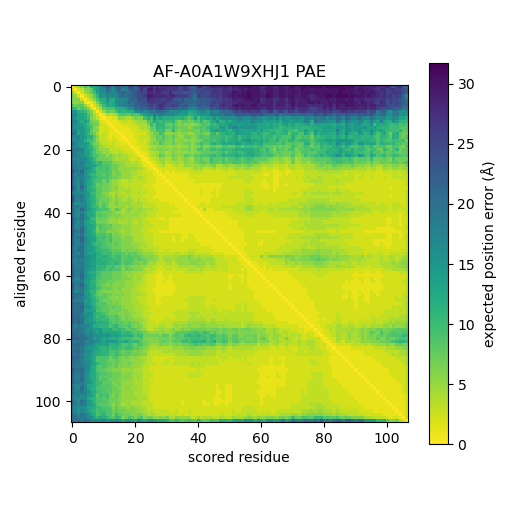OM 792 C CA . ILE A 1 99 ? 4.331 2.571 6.658 1.00 94.88 99 ILE A CA 1
ATOM 793 C C . ILE A 1 99 ? 4.483 3.703 7.681 1.00 94.88 99 ILE A C 1
ATOM 795 O O . ILE A 1 99 ? 3.812 3.679 8.708 1.00 94.88 99 ILE A O 1
ATOM 799 N N . GLU A 1 100 ? 5.277 4.732 7.383 1.00 95.75 100 GLU A N 1
ATOM 800 C CA . GLU A 1 100 ? 5.447 5.895 8.266 1.00 95.75 100 GLU A CA 1
ATOM 801 C C . GLU A 1 100 ? 4.127 6.640 8.533 1.00 95.75 100 GLU A C 1
ATOM 803 O O . GLU A 1 100 ? 3.905 7.141 9.638 1.00 95.75 100 GLU A O 1
ATOM 808 N N . ILE A 1 101 ? 3.230 6.723 7.542 1.00 95.38 101 ILE A N 1
ATOM 809 C CA . ILE A 1 101 ? 1.884 7.284 7.735 1.00 95.38 101 ILE A CA 1
ATOM 810 C C . ILE A 1 101 ? 1.066 6.388 8.670 1.00 95.38 101 ILE A C 1
ATOM 812 O O . ILE A 1 101 ? 0.453 6.889 9.614 1.00 95.38 101 ILE A O 1
ATOM 816 N N . LEU A 1 102 ? 1.064 5.073 8.434 1.00 93.69 102 LEU A N 1
ATOM 817 C CA . LEU A 1 102 ? 0.329 4.116 9.266 1.00 93.69 102 LEU A CA 1
ATOM 818 C C . LEU A 1 102 ? 0.785 4.173 10.728 1.00 93.69 102 LEU A C 1
ATOM 820 O O . LEU A 1 102 ? -0.052 4.219 11.628 1.00 93.69 102 LEU A O 1
ATOM 824 N N . GLU A 1 103 ? 2.093 4.249 10.971 1.00 93.00 103 GLU A N 1
ATOM 825 C CA . GLU A 1 103 ? 2.656 4.378 12.319 1.00 93.00 103 GLU A CA 1
ATOM 826 C C . GLU A 1 103 ? 2.202 5.656 13.034 1.00 93.00 103 GLU A C 1
ATOM 828 O O . GLU A 1 103 ? 2.000 5.642 14.247 1.00 93.00 103 GLU A O 1
ATOM 833 N N . LYS A 1 104 ? 2.010 6.762 12.306 1.00 93.12 104 LYS A N 1
ATOM 834 C CA . LYS A 1 104 ? 1.498 8.018 12.880 1.00 93.12 104 LYS A CA 1
ATOM 835 C C . LYS A 1 104 ? 0.006 7.959 13.205 1.00 93.12 104 LYS A C 1
ATOM 837 O O . LYS A 1 104 ? -0.426 8.657 14.115 1.00 93.12 104 LYS A O 1
ATOM 842 N N . ILE A 1 105 ? -0.771 7.170 12.462 1.00 91.56 105 ILE A N 1
ATOM 843 C CA . ILE A 1 105 ? -2.232 7.074 12.620 1.00 91.56 105 ILE A CA 1
ATOM 844 C C . ILE A 1 105 ? -2.628 6.084 13.717 1.00 91.56 105 ILE A C 1
ATOM 846 O O . ILE A 1 105 ? -3.596 6.338 14.429 1.00 91.56 105 ILE A O 1
ATOM 850 N N . ILE A 1 106 ? -1.906 4.965 13.825 1.00 84.62 106 ILE A N 1
ATOM 851 C CA . ILE A 1 106 ? -2.226 3.851 14.737 1.00 84.62 106 ILE A CA 1
ATOM 852 C C . ILE A 1 106 ? -1.628 4.067 16.145 1.00 84.62 106 ILE A C 1
ATOM 854 O O . ILE A 1 106 ? -1.957 3.330 17.074 1.00 84.62 106 ILE A O 1
ATOM 858 N N . ARG A 1 107 ? -0.756 5.072 16.303 1.00 62.53 107 ARG A N 1
ATOM 859 C CA . ARG A 1 107 ? -0.209 5.510 17.597 1.00 62.53 107 ARG A CA 1
ATOM 860 C C . ARG A 1 107 ? -1.292 5.932 18.588 1.00 62.53 107 ARG A C 1
ATOM 862 O O . ARG A 1 107 ? -2.216 6.669 18.185 1.00 62.53 107 ARG A O 1
#

Nearest PDB structures (foldseek):
  5lnf-assembly1_A  TM=2.523E-01  e=5.151E+00  Homo sapiens

pLDDT: mean 87.09, std 14.08, range [43.47, 97.0]

Radius of gyration: 15.72 Å; Cα contacts (8 Å, |Δi|>4): 59; chains: 1; bounding box: 30×34×45 Å

Sequence (107 aa):
MDEYSKNKSSPAIQRYVSSHTRKITNCKQNKILLILKDFSPEWSEKYDKEVRKIELVPNQIKDSIDSVIANRHNIAHGKDVGISLGTMTAYYDTIKKAIEILEKIIR

Mean predicted aligned error: 6.85 Å

Secondary structure (DSSP, 8-state):
--STTSSSS-HHHHHHHHHHHHT--S--HHHHHHHHHHH-HHHHHHHHHHHHHH-SSTTHHHHHHHHHHHHHHHHHTT------HHHHHHHHHHHHHHHHHHHHHH-

Foldseek 3Di:
DVPPPDPDDDPVVVVVVVVVVVPDALCAPVNVLVVLVVVPPVLSVQLVVVLVVPDPDPCLLRCLSNLVSVVVVCVVVVHDPPDDPVSNVSSVVSPVVSVVSSVVSVD

Solvent-accessible surface area (backbone atoms only — not comparable to full-atom values): 6292 Å² total; per-residue (Å²): 129,84,76,85,66,77,82,85,58,59,73,66,55,53,51,50,51,54,56,55,60,71,68,65,65,80,74,28,50,69,50,52,42,50,55,33,36,76,78,34,56,67,52,25,52,50,49,56,52,53,51,64,70,72,50,91,48,91,61,53,52,44,52,28,39,38,46,53,47,50,45,53,52,37,49,77,70,74,42,89,72,92,71,52,71,70,58,54,49,53,28,51,59,41,42,49,55,54,50,56,52,49,57,67,65,76,101